Protein AF-A0A2W4K7B6-F1 (afdb_monomer_lite)

Foldseek 3Di:
DDFPDWDFQDWDDDPNDIDGTDTDTHHPPDD

Secondary structure (DSSP, 8-state):
---SEEEEEEEEEETTEEEEEEEEEE-TT--

Sequence (31 aa):
MAPILEVNGLRKEFKGFALKNISFTLERGYI

Radius of gyration: 12.22 Å; chains: 1; bounding box: 24×16×33 Å

Structure (mmCIF, N/CA/C/O backbone):
data_AF-A0A2W4K7B6-F1
#
_entry.id   AF-A0A2W4K7B6-F1
#
loop_
_atom_site.group_PDB
_atom_site.id
_atom_site.type_symbol
_atom_site.label_atom_id
_atom_site.label_alt_id
_atom_site.label_comp_id
_atom_site.label_asym_id
_atom_site.label_entity_id
_atom_site.label_seq_id
_atom_site.pdbx_PDB_ins_code
_atom_site.Cartn_x
_atom_site.Cartn_y
_atom_site.Cartn_z
_atom_site.occupancy
_atom_site.B_iso_or_equiv
_atom_site.auth_seq_id
_atom_site.auth_comp_id
_atom_site.auth_asym_id
_atom_site.auth_atom_id
_atom_site.pdbx_PDB_model_num
ATOM 1 N N . MET A 1 1 ? 11.717 -6.125 -17.959 1.00 74.12 1 MET A N 1
ATOM 2 C CA . MET A 1 1 ? 12.474 -5.733 -16.748 1.00 74.12 1 MET A CA 1
ATOM 3 C C . MET A 1 1 ? 11.812 -6.419 -15.565 1.00 74.12 1 MET A C 1
ATOM 5 O O . MET A 1 1 ? 10.609 -6.621 -15.636 1.00 74.12 1 MET A O 1
ATOM 9 N N . ALA A 1 2 ? 12.572 -6.878 -14.568 1.00 78.12 2 ALA A N 1
ATOM 10 C CA . ALA A 1 2 ? 11.991 -7.490 -13.371 1.00 78.12 2 ALA A CA 1
ATOM 11 C C . ALA A 1 2 ? 11.742 -6.400 -12.309 1.00 78.12 2 ALA A C 1
ATOM 13 O O . ALA A 1 2 ? 12.629 -5.552 -12.139 1.00 78.12 2 ALA A O 1
ATOM 14 N N . PRO A 1 3 ? 10.591 -6.409 -11.612 1.00 82.12 3 PRO A N 1
ATOM 15 C CA . PRO A 1 3 ? 10.305 -5.445 -10.555 1.00 82.12 3 PRO A CA 1
ATOM 16 C C . PRO A 1 3 ? 11.309 -5.602 -9.406 1.00 82.12 3 PRO A C 1
ATOM 18 O O . PRO A 1 3 ? 11.761 -6.708 -9.105 1.00 82.12 3 PRO A O 1
ATOM 21 N N . ILE A 1 4 ? 11.675 -4.490 -8.763 1.00 89.75 4 ILE A N 1
ATOM 22 C CA . ILE A 1 4 ? 12.597 -4.507 -7.612 1.00 89.75 4 ILE A CA 1
ATOM 23 C C . ILE A 1 4 ? 11.880 -4.829 -6.303 1.00 89.75 4 ILE A C 1
ATOM 25 O O . ILE A 1 4 ? 12.504 -5.310 -5.360 1.00 89.75 4 ILE A O 1
ATOM 29 N N . LEU A 1 5 ? 10.575 -4.566 -6.251 1.00 89.81 5 LEU A N 1
ATOM 30 C CA . LEU A 1 5 ? 9.705 -4.944 -5.152 1.00 89.81 5 LEU A CA 1
ATOM 31 C C . LEU A 1 5 ? 8.336 -5.301 -5.715 1.00 89.81 5 LEU A C 1
ATOM 33 O O . LEU A 1 5 ? 7.756 -4.547 -6.494 1.00 89.81 5 LEU A O 1
ATOM 37 N N . GLU A 1 6 ? 7.814 -6.431 -5.270 1.00 90.50 6 GLU A N 1
ATOM 38 C CA . GLU A 1 6 ? 6.447 -6.844 -5.528 1.00 90.50 6 GLU A CA 1
ATOM 39 C C . GLU A 1 6 ? 5.750 -7.038 -4.182 1.00 90.50 6 GLU A C 1
ATOM 41 O O . GLU A 1 6 ? 6.205 -7.800 -3.328 1.00 90.50 6 GLU A O 1
ATOM 46 N N . VAL A 1 7 ? 4.656 -6.310 -3.980 1.00 91.44 7 VAL A N 1
ATOM 47 C CA . VAL A 1 7 ? 3.772 -6.462 -2.830 1.00 91.44 7 VAL A CA 1
ATOM 48 C C . VAL A 1 7 ? 2.458 -7.019 -3.342 1.00 91.44 7 VAL A C 1
ATOM 50 O O . VAL A 1 7 ? 1.827 -6.420 -4.207 1.00 91.44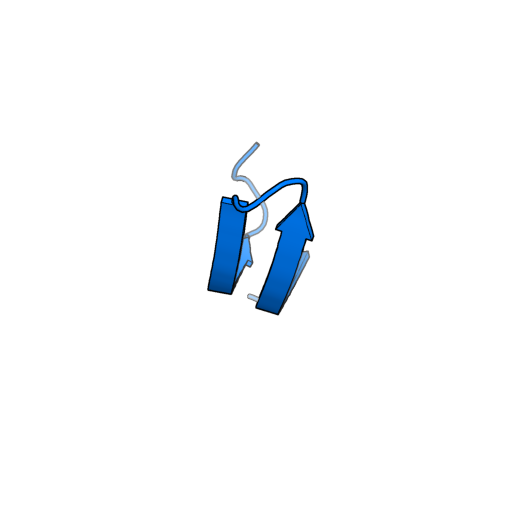 7 VAL A O 1
ATOM 53 N N . ASN A 1 8 ? 2.031 -8.148 -2.782 1.00 91.50 8 ASN A N 1
ATOM 54 C CA . ASN A 1 8 ? 0.783 -8.805 -3.140 1.00 91.50 8 ASN A CA 1
ATOM 55 C C . ASN A 1 8 ? -0.043 -9.085 -1.886 1.00 91.50 8 ASN A C 1
ATOM 57 O O . ASN A 1 8 ? 0.425 -9.747 -0.961 1.00 91.50 8 ASN A O 1
ATOM 61 N N . GLY A 1 9 ? -1.280 -8.584 -1.858 1.00 88.44 9 GLY A N 1
ATOM 62 C CA . GLY A 1 9 ? -2.243 -8.903 -0.806 1.00 88.44 9 GLY A CA 1
ATOM 63 C C . GLY A 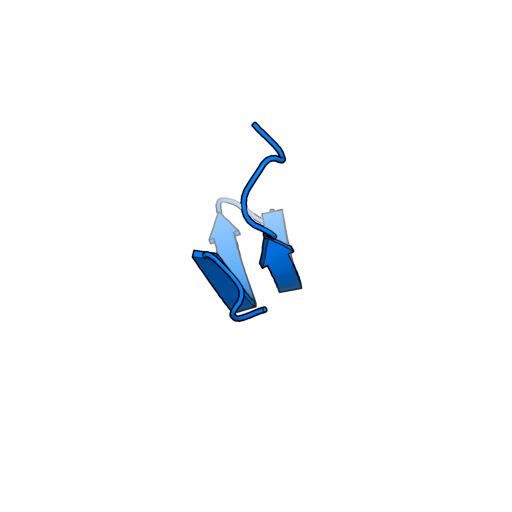1 9 ? -1.838 -8.410 0.584 1.00 88.44 9 GLY A C 1
ATOM 64 O O . GLY A 1 9 ? -2.169 -9.049 1.584 1.00 88.44 9 GLY A O 1
ATOM 65 N N . LEU A 1 10 ? -1.131 -7.277 0.676 1.00 90.62 10 LEU A N 1
ATOM 66 C CA . LEU A 1 10 ? -0.710 -6.717 1.955 1.00 90.62 10 LEU A CA 1
ATOM 67 C C . LEU A 1 10 ? -1.941 -6.390 2.801 1.00 90.62 10 LEU A C 1
ATOM 69 O O . LEU A 1 10 ? -2.753 -5.519 2.465 1.00 90.62 10 LEU A O 1
ATOM 73 N N . ARG A 1 11 ? -2.046 -7.093 3.929 1.00 91.19 11 ARG A N 1
ATOM 74 C CA . ARG A 1 11 ? -3.045 -6.859 4.962 1.00 9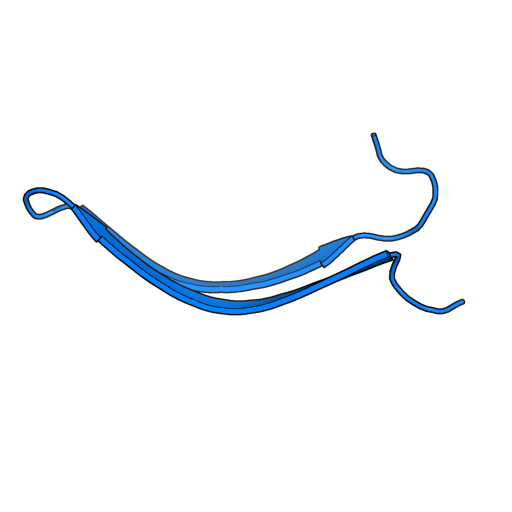1.19 11 ARG A CA 1
ATOM 75 C C . ARG A 1 11 ? -2.349 -6.486 6.258 1.00 91.19 11 ARG A C 1
ATOM 77 O O . ARG A 1 11 ? -1.480 -7.210 6.734 1.00 91.19 11 ARG A O 1
ATOM 84 N N . LYS A 1 12 ? -2.756 -5.369 6.851 1.00 91.31 12 LYS A N 1
ATOM 85 C CA . LYS A 1 12 ? -2.282 -4.962 8.174 1.00 91.31 12 LYS A CA 1
ATOM 86 C C . LYS A 1 12 ? -3.410 -4.327 8.951 1.00 91.31 12 LYS A C 1
ATOM 88 O O . LYS A 1 12 ? -4.062 -3.426 8.441 1.00 91.31 12 LYS A O 1
ATOM 93 N N . GLU A 1 13 ? -3.599 -4.779 10.181 1.00 91.75 13 GLU A N 1
ATOM 94 C CA . GLU A 1 13 ? -4.562 -4.208 11.115 1.00 91.75 13 GLU A CA 1
ATOM 95 C C . GLU A 1 13 ? -3.830 -3.505 12.251 1.00 91.75 13 GLU A C 1
ATOM 97 O O . GLU A 1 13 ? -2.874 -4.027 12.826 1.00 91.75 13 GLU A O 1
ATOM 102 N N . PHE A 1 14 ? -4.271 -2.290 12.556 1.00 90.81 14 PHE A N 1
ATOM 103 C CA . PHE A 1 14 ? -3.760 -1.498 13.659 1.00 90.81 14 PHE A CA 1
ATOM 104 C C . PHE A 1 14 ? -4.865 -0.605 14.224 1.00 90.81 14 PHE A C 1
ATOM 106 O O . PHE A 1 14 ? -5.341 0.293 13.541 1.00 90.81 14 PHE A O 1
ATOM 113 N N . LYS A 1 15 ? -5.257 -0.832 15.485 1.00 90.00 15 LYS A N 1
ATOM 114 C CA . LYS A 1 15 ? -6.212 0.006 16.244 1.00 90.00 15 LYS A CA 1
ATOM 115 C C . LYS A 1 15 ? -7.480 0.403 15.457 1.00 90.00 15 LYS A C 1
ATOM 117 O O . LYS A 1 15 ? -7.855 1.569 15.43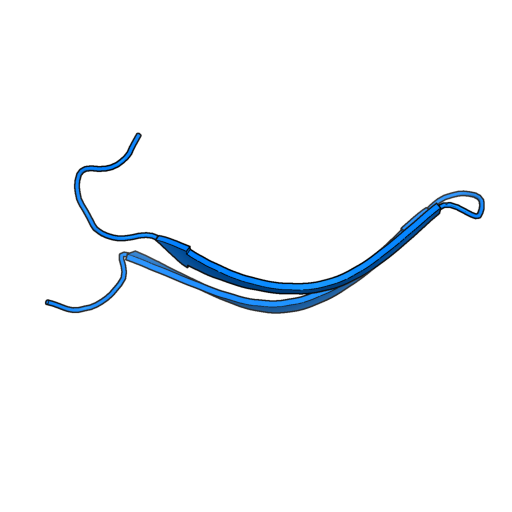0 1.00 90.00 15 LYS A O 1
ATOM 122 N N . GLY A 1 16 ? -8.125 -0.558 14.793 1.00 89.38 16 GLY A N 1
ATOM 123 C CA . GLY A 1 16 ? -9.344 -0.320 14.001 1.00 89.38 16 GLY A CA 1
ATOM 124 C C . GLY A 1 16 ? -9.104 0.210 12.581 1.00 89.38 16 GLY A C 1
ATOM 125 O O . GLY A 1 16 ? -10.038 0.266 11.787 1.00 89.38 16 GLY A O 1
ATOM 126 N N . PHE A 1 17 ? -7.862 0.533 12.223 1.00 88.25 17 PHE A N 1
ATOM 127 C CA . PHE A 1 17 ? -7.451 0.808 10.853 1.00 88.25 17 PHE A CA 1
ATOM 128 C C . PHE A 1 17 ? -6.944 -0.471 10.187 1.00 88.25 17 PHE A C 1
ATOM 130 O O . PHE A 1 17 ? -6.219 -1.258 10.799 1.00 88.25 17 PHE A O 1
ATOM 137 N N . ALA A 1 18 ? -7.307 -0.671 8.921 1.00 90.00 18 ALA A N 1
ATOM 138 C CA . ALA A 1 18 ? -6.873 -1.820 8.147 1.00 90.00 18 ALA A CA 1
ATOM 139 C C . ALA A 1 18 ? -6.365 -1.383 6.770 1.00 90.00 18 ALA A C 1
ATOM 141 O O . ALA A 1 18 ? -7.122 -0.821 5.980 1.00 90.00 18 ALA A O 1
ATOM 142 N N . LEU A 1 19 ? -5.112 -1.718 6.456 1.00 88.31 19 LEU A N 1
ATO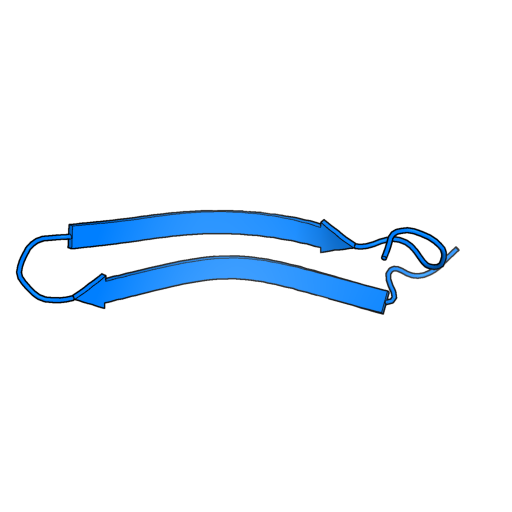M 143 C CA . LEU A 1 19 ? -4.674 -1.848 5.070 1.00 88.31 19 LEU A CA 1
ATOM 144 C C . LEU A 1 19 ? -5.256 -3.163 4.567 1.00 88.31 19 LEU A C 1
ATOM 146 O O . LEU A 1 19 ? -4.954 -4.224 5.119 1.00 88.31 19 LEU A O 1
ATOM 150 N N . LYS A 1 20 ? -6.148 -3.085 3.581 1.00 87.94 20 LYS A N 1
ATOM 151 C CA . LYS A 1 20 ? -6.863 -4.243 3.047 1.00 87.94 20 LYS A CA 1
ATOM 152 C C . LYS A 1 20 ? -6.409 -4.503 1.623 1.00 87.94 20 LYS A C 1
ATOM 154 O O . LYS A 1 20 ? -6.747 -3.739 0.728 1.00 87.94 20 LYS A O 1
ATOM 159 N N . ASN A 1 21 ? -5.715 -5.622 1.442 1.00 89.62 21 ASN A N 1
ATOM 160 C CA . ASN A 1 21 ? -5.436 -6.205 0.137 1.00 89.62 21 ASN A CA 1
ATOM 161 C C . ASN A 1 21 ? -4.705 -5.251 -0.821 1.00 89.62 21 ASN A C 1
ATOM 163 O O . ASN A 1 21 ? -5.106 -5.081 -1.970 1.00 89.62 21 ASN A O 1
ATOM 167 N N . ILE A 1 22 ? -3.652 -4.600 -0.325 1.00 91.12 22 ILE A N 1
ATOM 168 C CA . ILE A 1 22 ? -2.836 -3.716 -1.156 1.00 91.12 22 ILE A CA 1
ATOM 169 C C . ILE A 1 22 ? -1.870 -4.562 -1.979 1.00 91.12 22 ILE A C 1
ATOM 171 O O . ILE A 1 22 ? -1.092 -5.337 -1.419 1.00 91.12 22 ILE A O 1
ATOM 175 N N . SER A 1 23 ? -1.900 -4.366 -3.294 1.00 92.00 23 SER A N 1
ATOM 176 C CA . SER A 1 23 ? -0.949 -4.962 -4.225 1.00 92.00 23 SER A CA 1
ATOM 177 C C . SER A 1 23 ? -0.342 -3.876 -5.105 1.00 92.00 23 SER A C 1
ATOM 179 O O . SER A 1 23 ? -1.076 -3.060 -5.663 1.00 92.00 23 SER A O 1
ATOM 181 N N . PHE A 1 24 ? 0.985 -3.846 -5.213 1.00 91.62 24 PHE A N 1
ATOM 182 C CA . PHE A 1 24 ? 1.704 -2.941 -6.108 1.00 91.62 24 PHE A CA 1
ATOM 183 C C . PHE A 1 24 ? 3.087 -3.490 -6.460 1.00 91.62 24 PHE A C 1
ATOM 185 O O . PHE A 1 24 ? 3.676 -4.280 -5.721 1.00 91.62 24 PHE A O 1
ATOM 192 N N . THR A 1 25 ? 3.619 -3.020 -7.581 1.00 91.50 25 THR A N 1
ATOM 193 C CA . THR A 1 25 ? 4.962 -3.336 -8.067 1.00 91.50 25 THR A CA 1
ATOM 194 C C . THR A 1 25 ? 5.779 -2.055 -8.156 1.00 91.50 25 THR A C 1
ATOM 196 O O . THR A 1 25 ? 5.284 -1.029 -8.623 1.00 91.50 25 THR A O 1
ATOM 199 N N . LEU A 1 26 ? 7.030 -2.105 -7.705 1.00 90.44 26 LEU A N 1
ATOM 200 C CA . LEU A 1 26 ? 7.984 -1.011 -7.837 1.00 90.44 26 LEU A CA 1
ATOM 201 C C . LEU A 1 26 ? 9.008 -1.365 -8.915 1.00 90.44 26 LEU A C 1
ATOM 203 O O . LEU A 1 26 ? 9.723 -2.366 -8.809 1.00 90.44 26 LEU A O 1
ATOM 207 N N . GLU A 1 27 ? 9.085 -0.520 -9.938 1.00 89.00 27 GLU A N 1
ATOM 208 C CA . GLU A 1 27 ? 10.075 -0.619 -11.007 1.00 89.00 27 GLU A CA 1
ATOM 209 C C . GLU A 1 27 ? 11.395 0.044 -10.595 1.00 89.00 27 GLU A C 1
ATOM 211 O O . GLU A 1 27 ? 11.435 1.008 -9.824 1.00 89.00 27 GLU A O 1
ATOM 216 N N . ARG A 1 28 ? 12.509 -0.454 -11.137 1.00 81.69 28 ARG A N 1
ATOM 217 C CA . ARG A 1 28 ? 13.830 0.143 -10.907 1.00 81.69 28 ARG A CA 1
ATOM 218 C C . ARG A 1 28 ? 13.869 1.563 -11.491 1.00 81.69 28 ARG A C 1
ATOM 220 O O . ARG A 1 28 ? 13.660 1.729 -12.687 1.00 81.69 28 ARG A O 1
ATOM 227 N N . GLY A 1 29 ? 14.216 2.558 -10.669 1.00 82.19 29 GLY A N 1
ATOM 228 C CA . GLY A 1 29 ? 14.370 3.961 -11.090 1.00 82.19 29 GLY A CA 1
ATOM 229 C C . GLY A 1 29 ? 13.305 4.921 -10.551 1.00 82.19 29 GLY A C 1
ATOM 230 O O . GLY A 1 29 ? 13.451 6.126 -10.726 1.00 82.19 29 GLY A O 1
ATOM 231 N N . TYR A 1 30 ? 12.288 4.407 -9.857 1.00 67.88 30 TYR A N 1
ATOM 232 C CA . TYR A 1 30 ? 11.367 5.202 -9.047 1.00 67.88 30 TYR A CA 1
ATOM 233 C C . TYR A 1 30 ? 11.851 5.172 -7.586 1.00 67.88 30 TYR A C 1
ATOM 235 O O . TYR A 1 30 ? 11.793 4.121 -6.946 1.00 67.88 30 TYR A O 1
ATOM 243 N N . ILE A 1 31 ? 12.386 6.296 -7.090 1.00 62.06 31 ILE A N 1
ATOM 244 C CA . ILE A 1 31 ? 12.702 6.551 -5.670 1.00 62.06 31 ILE A CA 1
ATOM 245 C C . ILE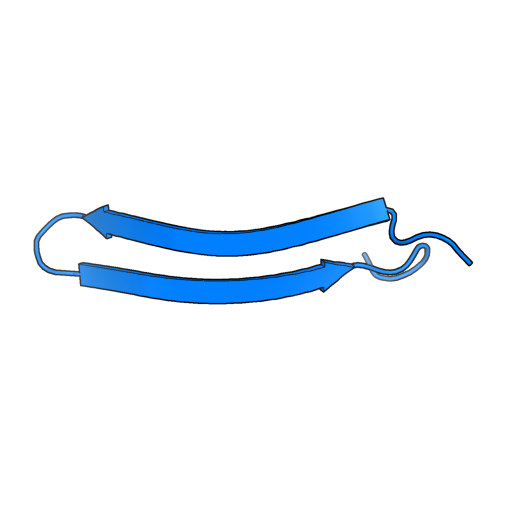 A 1 31 ? 12.009 7.849 -5.271 1.00 62.06 31 ILE A C 1
ATOM 247 O O . ILE A 1 31 ? 12.142 8.821 -6.050 1.00 62.06 31 ILE A O 1
#

pLDDT: mean 86.92, std 7.18, range [62.06, 92.0]